Protein AF-A0A376ZQ04-F1 (afdb_monomer_lite)

InterPro domains:
  IPR004547 Glucosamine-6-phosphate isomerase [PTHR11280] (1-75)
  IPR037171 NagB/RpiA transferase-like [SSF100950] (1-75)

Sequence (85 aa):
MGGVGNDGHIAFNEPASSLASRTRIKTLTHDTRVANSRFFDNDVNQVPKYALTVGVGTLLDAEEVMILVLGSQKHWHCRLQLKVA

Organism: Escherichia coli (NCBI:txid562)

Secondary structure (DSSP, 8-state):
-EEB-TTS-BTTB-TT--TT--SEEEEPPHHHHHHHGGGTTT-GGGS-SEEEE--HHHHHTSS---EE--SGGGHHHHHHHTTT-

Radius of gyration: 13.62 Å; chains: 1; bounding box: 23×30×38 Å

Structure (mmCIF, N/CA/C/O backbone):
data_AF-A0A376ZQ04-F1
#
_entry.id   AF-A0A376ZQ04-F1
#
loop_
_atom_site.group_PDB
_atom_site.id
_atom_site.type_symbol
_atom_site.label_atom_id
_atom_site.label_alt_id
_atom_site.label_comp_id
_atom_site.label_asym_id
_atom_site.label_entity_id
_atom_site.label_seq_id
_atom_site.pdbx_PDB_ins_code
_atom_site.Cartn_x
_atom_site.Cartn_y
_atom_site.Cartn_z
_atom_site.occupancy
_atom_site.B_iso_or_equiv
_atom_site.auth_seq_id
_atom_site.auth_comp_id
_atom_site.auth_asym_id
_atom_site.auth_atom_id
_atom_site.pdbx_PDB_model_num
ATOM 1 N N . MET A 1 1 ? -8.740 1.869 -10.783 1.00 69.31 1 MET A N 1
ATOM 2 C CA . MET A 1 1 ? -8.552 3.274 -10.353 1.00 69.31 1 MET A CA 1
ATOM 3 C C . MET A 1 1 ? -7.924 3.289 -8.967 1.00 69.31 1 MET A C 1
ATOM 5 O O . MET A 1 1 ? -8.333 2.487 -8.135 1.00 69.31 1 MET A O 1
ATOM 9 N N . GLY A 1 2 ? -6.939 4.150 -8.719 1.00 82.19 2 GLY A N 1
ATOM 10 C CA . GLY A 1 2 ? -6.236 4.250 -7.437 1.00 82.19 2 GLY A CA 1
ATOM 11 C C . GLY A 1 2 ? -5.783 5.676 -7.129 1.00 82.19 2 GLY A C 1
ATOM 12 O O . GLY A 1 2 ? -5.915 6.572 -7.957 1.00 82.19 2 GLY A O 1
ATOM 13 N N . GLY A 1 3 ? -5.258 5.891 -5.925 1.00 80.62 3 GLY A N 1
ATOM 14 C CA . GLY A 1 3 ? -4.666 7.161 -5.507 1.00 80.62 3 GLY A CA 1
ATOM 15 C C . GLY A 1 3 ? -3.214 6.979 -5.077 1.00 80.62 3 GLY A C 1
ATOM 16 O O . GLY A 1 3 ? -2.784 5.859 -4.796 1.00 80.62 3 GLY A O 1
ATOM 17 N N . VAL A 1 4 ? -2.479 8.089 -5.012 1.00 81.06 4 VAL A N 1
ATOM 18 C CA . VAL A 1 4 ? -1.091 8.116 -4.528 1.00 81.06 4 VAL A CA 1
ATOM 19 C C . VAL A 1 4 ? -1.001 8.737 -3.131 1.00 81.06 4 VAL A C 1
ATOM 21 O O . VAL A 1 4 ? -1.648 9.757 -2.851 1.00 81.06 4 VAL A O 1
ATOM 24 N N . GLY A 1 5 ? -0.214 8.114 -2.256 1.00 74.94 5 GLY A N 1
ATOM 25 C CA . GLY A 1 5 ? 0.145 8.622 -0.933 1.00 74.94 5 GLY A CA 1
ATOM 26 C C . GLY A 1 5 ? 1.067 9.844 -0.998 1.00 74.94 5 GLY A C 1
ATOM 27 O O . GLY A 1 5 ? 1.602 10.191 -2.052 1.00 74.94 5 GLY A O 1
ATOM 28 N N . ASN A 1 6 ? 1.261 10.524 0.133 1.00 74.44 6 ASN A N 1
ATOM 29 C CA . ASN A 1 6 ? 2.141 11.701 0.206 1.00 74.44 6 ASN A CA 1
ATOM 30 C C . ASN A 1 6 ? 3.629 11.357 0.013 1.00 74.44 6 ASN A C 1
ATOM 32 O O . ASN A 1 6 ? 4.406 12.220 -0.380 1.00 74.44 6 ASN A O 1
ATOM 36 N N . ASP A 1 7 ? 3.998 10.109 0.274 1.00 73.88 7 ASP A N 1
ATOM 37 C CA . ASP A 1 7 ? 5.312 9.482 0.084 1.00 73.88 7 ASP A CA 1
ATOM 38 C C . ASP A 1 7 ? 5.444 8.768 -1.280 1.00 73.88 7 ASP A C 1
ATOM 40 O O . ASP A 1 7 ? 6.462 8.138 -1.563 1.00 73.88 7 ASP A O 1
ATOM 44 N N . GLY A 1 8 ? 4.410 8.829 -2.128 1.00 73.25 8 GLY A N 1
ATOM 45 C CA . GLY A 1 8 ? 4.381 8.146 -3.417 1.00 73.25 8 GLY A CA 1
ATOM 46 C C . GLY A 1 8 ? 3.883 6.697 -3.389 1.00 73.25 8 GLY A C 1
ATOM 47 O O . GLY A 1 8 ? 3.894 6.062 -4.441 1.00 73.25 8 GLY A O 1
ATOM 48 N N . HIS A 1 9 ? 3.432 6.137 -2.261 1.00 78.25 9 HIS A N 1
ATOM 49 C CA . HIS A 1 9 ? 2.911 4.764 -2.283 1.00 78.25 9 HIS A CA 1
ATOM 50 C C . HIS A 1 9 ? 1.611 4.647 -3.096 1.00 78.25 9 HIS A C 1
ATOM 52 O O . HIS A 1 9 ? 0.786 5.565 -3.122 1.00 78.25 9 HIS A O 1
ATOM 58 N N . ILE A 1 10 ? 1.406 3.490 -3.732 1.00 80.19 10 ILE A N 1
ATOM 59 C CA . ILE A 1 10 ? 0.131 3.100 -4.355 1.00 80.19 10 ILE A CA 1
ATOM 60 C C . ILE A 1 10 ? -0.462 1.955 -3.530 1.00 80.19 10 ILE A C 1
ATOM 62 O O . ILE A 1 10 ? 0.219 0.958 -3.258 1.00 80.19 10 ILE A O 1
ATOM 66 N N . ALA A 1 11 ? -1.735 2.082 -3.143 1.00 81.00 11 ALA A N 1
ATOM 67 C CA . ALA A 1 11 ? -2.355 1.227 -2.124 1.00 81.00 11 ALA A CA 1
ATOM 68 C C . ALA A 1 11 ? -1.497 1.215 -0.838 1.00 81.00 11 ALA A C 1
ATOM 70 O O . ALA A 1 11 ? -1.000 2.263 -0.454 1.00 81.00 11 ALA A O 1
ATOM 71 N N . PHE A 1 12 ? -1.270 0.071 -0.186 1.00 78.62 12 PHE A N 1
ATOM 72 C CA . PHE A 1 12 ? -0.339 -0.014 0.953 1.00 78.62 12 PHE A CA 1
ATOM 73 C C . PHE A 1 12 ? 1.053 -0.533 0.548 1.00 78.62 12 PHE A C 1
ATOM 75 O O . PHE A 1 12 ? 1.763 -1.149 1.347 1.00 78.62 12 PHE A O 1
ATOM 82 N N . ASN A 1 13 ? 1.471 -0.312 -0.703 1.00 77.94 13 ASN A N 1
ATOM 83 C CA . ASN A 1 13 ? 2.834 -0.623 -1.140 1.00 77.94 13 ASN A CA 1
ATOM 84 C C . ASN A 1 13 ? 3.781 0.518 -0.766 1.00 77.94 13 ASN A C 1
ATOM 86 O O . ASN A 1 13 ? 4.140 1.343 -1.599 1.00 77.94 13 ASN A O 1
ATOM 90 N N . GLU A 1 14 ? 4.173 0.547 0.504 1.00 74.56 14 GLU A N 1
ATOM 91 C CA . GLU A 1 14 ? 5.157 1.492 1.041 1.00 74.56 14 GLU A CA 1
ATOM 92 C C . GLU A 1 14 ? 6.490 1.462 0.265 1.00 74.56 14 GLU A C 1
ATOM 94 O O . GLU A 1 14 ? 6.817 0.428 -0.345 1.00 74.56 14 GLU A O 1
ATOM 99 N N . PRO A 1 15 ? 7.287 2.550 0.330 1.00 68.31 15 PRO A N 1
ATOM 100 C CA . PRO A 1 15 ? 8.631 2.599 -0.241 1.00 68.31 15 PRO A CA 1
ATOM 101 C C . PRO A 1 15 ? 9.461 1.367 0.156 1.00 68.31 15 PRO A C 1
ATOM 103 O O . PRO A 1 15 ? 9.372 0.892 1.285 1.00 68.31 15 PRO A O 1
ATOM 106 N N . ALA A 1 16 ? 10.249 0.838 -0.785 1.00 67.56 16 ALA A N 1
ATOM 107 C CA . ALA A 1 16 ? 10.966 -0.447 -0.706 1.00 67.56 16 ALA A CA 1
ATOM 108 C C . ALA A 1 16 ? 10.118 -1.728 -0.875 1.00 67.56 16 ALA A C 1
ATOM 110 O O . ALA A 1 16 ? 10.644 -2.837 -0.766 1.00 67.56 16 ALA A O 1
ATOM 111 N N . SER A 1 17 ? 8.827 -1.624 -1.208 1.00 70.44 17 SER A N 1
ATOM 112 C CA . SER A 1 17 ? 8.056 -2.789 -1.666 1.00 70.44 17 SER A CA 1
ATOM 113 C C . SER A 1 17 ? 8.554 -3.288 -3.031 1.00 70.44 17 SER A C 1
ATOM 115 O O . SER A 1 17 ? 8.828 -2.494 -3.927 1.00 70.44 17 SER A O 1
ATOM 117 N N . SER A 1 18 ? 8.637 -4.612 -3.209 1.00 79.25 18 SER A N 1
ATOM 118 C CA . SER A 1 18 ? 9.041 -5.219 -4.487 1.00 79.25 18 SER A CA 1
ATOM 119 C C . SER A 1 18 ? 8.089 -4.837 -5.626 1.00 79.25 18 SER A C 1
ATOM 121 O O . SER A 1 18 ? 6.865 -4.941 -5.481 1.00 79.25 18 SER A O 1
ATOM 123 N N . LEU A 1 19 ? 8.655 -4.467 -6.779 1.00 75.44 19 LEU A N 1
ATOM 124 C CA . LEU A 1 19 ? 7.905 -4.159 -8.002 1.00 75.44 19 LEU A CA 1
ATOM 125 C C . LEU A 1 19 ? 7.152 -5.382 -8.554 1.00 75.44 19 LEU A C 1
ATOM 127 O O . LEU A 1 19 ? 6.108 -5.228 -9.173 1.00 75.44 19 LEU A O 1
ATOM 131 N N . ALA A 1 20 ? 7.614 -6.600 -8.252 1.00 80.56 20 ALA A N 1
ATOM 132 C CA . ALA A 1 20 ? 6.950 -7.851 -8.634 1.00 80.56 20 ALA A CA 1
ATOM 133 C C . ALA A 1 20 ? 5.991 -8.386 -7.549 1.00 80.56 20 ALA A C 1
ATOM 135 O O . ALA A 1 20 ? 5.620 -9.560 -7.552 1.00 80.56 20 ALA A O 1
ATOM 136 N N . SER A 1 21 ? 5.619 -7.561 -6.566 1.00 84.44 21 SER A N 1
ATOM 137 C CA . SER A 1 21 ? 4.774 -8.011 -5.457 1.00 84.44 21 SER A CA 1
ATOM 138 C C . SER A 1 21 ? 3.366 -8.413 -5.908 1.00 84.44 21 SER A C 1
ATOM 140 O O . SER A 1 21 ? 2.772 -7.787 -6.786 1.00 84.44 21 SER A O 1
ATOM 142 N N . ARG A 1 22 ? 2.814 -9.439 -5.251 1.00 87.38 22 ARG A N 1
ATOM 143 C CA . ARG A 1 22 ? 1.417 -9.883 -5.370 1.00 87.38 22 ARG A CA 1
ATOM 144 C C . ARG A 1 22 ? 0.594 -9.442 -4.156 1.00 87.38 22 ARG A C 1
ATOM 146 O O . ARG A 1 22 ? 1.136 -8.853 -3.211 1.00 87.38 22 ARG A O 1
ATOM 153 N N . THR A 1 23 ? -0.711 -9.710 -4.194 1.00 87.12 23 THR A N 1
ATOM 154 C CA . THR A 1 23 ? -1.625 -9.461 -3.072 1.00 87.12 23 THR A CA 1
ATOM 155 C C . THR A 1 23 ? -1.117 -10.134 -1.802 1.00 87.12 23 THR A C 1
ATOM 157 O O . THR A 1 23 ? -0.838 -11.332 -1.797 1.00 87.12 23 THR A O 1
ATOM 160 N N . ARG A 1 24 ? -0.963 -9.357 -0.728 1.00 86.06 24 ARG A N 1
ATOM 161 C CA . ARG A 1 24 ? -0.374 -9.829 0.531 1.00 86.06 24 ARG A CA 1
ATOM 162 C C . ARG A 1 24 ? -0.905 -9.059 1.730 1.00 86.06 24 ARG A C 1
ATOM 164 O O . ARG A 1 24 ? -1.432 -7.954 1.593 1.00 86.06 24 ARG A O 1
ATOM 171 N N . ILE A 1 25 ? -0.694 -9.631 2.912 1.00 87.62 25 ILE A N 1
ATOM 172 C CA . ILE A 1 25 ? -0.826 -8.905 4.175 1.00 87.62 25 ILE A CA 1
ATOM 173 C C . ILE A 1 25 ? 0.382 -7.976 4.316 1.00 87.62 25 ILE A C 1
ATOM 175 O O . ILE A 1 25 ? 1.526 -8.381 4.102 1.00 87.62 25 ILE A O 1
ATOM 179 N N . LYS A 1 26 ? 0.123 -6.725 4.678 1.00 86.00 26 LYS A N 1
ATOM 180 C CA . LYS A 1 26 ? 1.129 -5.704 4.939 1.00 86.00 26 LYS A CA 1
ATOM 181 C C . LYS A 1 26 ? 0.897 -5.118 6.326 1.00 86.00 26 LYS A C 1
ATOM 183 O O . LYS A 1 26 ? -0.223 -4.760 6.687 1.00 86.00 26 LYS A O 1
ATOM 188 N N . THR A 1 27 ? 1.971 -5.023 7.097 1.00 87.88 27 THR A N 1
ATOM 189 C CA . THR A 1 27 ? 1.983 -4.285 8.361 1.00 87.88 27 THR A CA 1
ATOM 190 C C . THR A 1 27 ? 1.989 -2.795 8.055 1.00 87.88 27 THR A C 1
ATOM 192 O O . THR A 1 27 ? 2.852 -2.339 7.304 1.00 87.88 27 THR A O 1
ATOM 195 N N . LEU A 1 28 ? 1.032 -2.057 8.616 1.00 85.75 28 LEU A N 1
ATOM 196 C CA . LEU A 1 28 ? 0.951 -0.609 8.447 1.00 85.75 28 LEU A CA 1
ATOM 197 C C . LEU A 1 28 ? 2.022 0.075 9.299 1.00 85.75 28 LEU A C 1
ATOM 199 O O . LEU A 1 28 ? 2.128 -0.191 10.501 1.00 85.75 28 LEU A O 1
ATOM 203 N N . THR A 1 29 ? 2.792 0.979 8.695 1.00 84.19 29 THR A N 1
ATOM 204 C CA . THR A 1 29 ? 3.707 1.858 9.432 1.00 84.19 29 THR A CA 1
ATOM 205 C C . THR A 1 29 ? 2.971 2.753 10.423 1.00 84.19 29 THR A C 1
ATOM 207 O O . THR A 1 29 ? 1.776 3.036 10.295 1.00 84.19 29 THR A O 1
ATOM 210 N N . HIS A 1 30 ? 3.713 3.229 11.424 1.00 86.06 30 HIS A N 1
ATOM 211 C CA . HIS A 1 30 ? 3.199 4.180 12.402 1.00 86.06 30 HIS A CA 1
ATOM 212 C C . HIS A 1 30 ? 2.632 5.436 11.721 1.00 86.06 30 HIS A C 1
ATOM 214 O O . HIS A 1 30 ? 1.51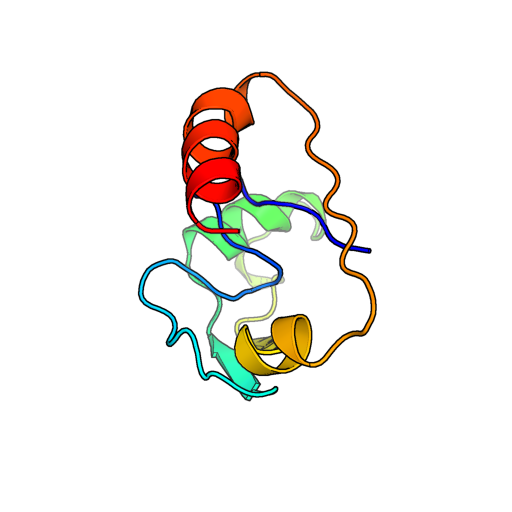4 5.832 12.032 1.00 86.06 30 HIS A O 1
ATOM 220 N N . ASP A 1 31 ? 3.336 5.992 10.732 1.00 84.50 31 ASP A N 1
ATOM 221 C CA . ASP A 1 31 ? 2.903 7.199 10.017 1.00 84.50 31 ASP A CA 1
ATOM 222 C C . ASP A 1 31 ? 1.595 6.984 9.255 1.00 84.50 31 ASP A C 1
ATOM 224 O O . ASP A 1 31 ? 0.705 7.832 9.296 1.00 84.50 31 ASP A O 1
ATOM 228 N N . THR A 1 32 ? 1.425 5.812 8.636 1.00 83.88 32 THR A N 1
ATOM 229 C CA . THR A 1 32 ? 0.167 5.438 7.976 1.00 83.88 32 THR A CA 1
ATOM 230 C C . THR A 1 32 ? -0.975 5.328 8.986 1.00 83.88 32 THR A C 1
ATOM 232 O O . THR A 1 32 ? -2.091 5.782 8.723 1.00 83.88 32 THR A O 1
ATOM 235 N N . ARG A 1 33 ? -0.709 4.772 10.175 1.00 88.00 33 ARG A N 1
ATOM 236 C CA . ARG A 1 33 ? -1.708 4.683 11.251 1.00 88.00 33 ARG A CA 1
ATOM 237 C C . ARG A 1 33 ? -2.070 6.056 11.819 1.00 88.00 33 ARG A C 1
ATOM 239 O O . ARG A 1 33 ? -3.247 6.309 12.039 1.00 88.00 33 ARG A O 1
ATOM 246 N N . VAL A 1 34 ? -1.103 6.957 11.989 1.00 88.25 34 VAL A N 1
ATOM 247 C CA . VAL A 1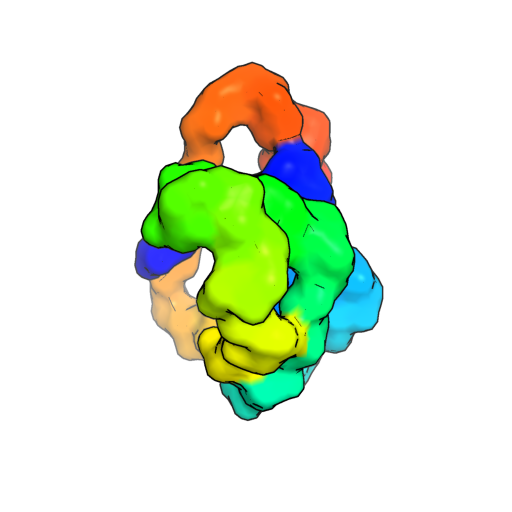 34 ? -1.344 8.349 12.409 1.00 88.25 34 VAL A CA 1
ATOM 248 C C . VAL A 1 34 ? -2.118 9.119 11.342 1.00 88.25 34 VAL A C 1
ATOM 250 O O . VAL A 1 34 ? -3.067 9.828 11.655 1.00 88.25 34 VAL A O 1
ATOM 253 N N . ALA A 1 35 ? -1.776 8.955 10.064 1.00 84.69 35 ALA A N 1
ATOM 254 C CA . ALA A 1 35 ? -2.500 9.612 8.982 1.00 84.69 35 ALA A CA 1
ATOM 255 C C . ALA A 1 35 ? -3.966 9.158 8.914 1.00 84.69 35 ALA A C 1
ATOM 257 O O . ALA A 1 35 ? -4.837 9.982 8.621 1.00 84.69 35 ALA A O 1
ATOM 258 N N . ASN A 1 36 ? -4.233 7.883 9.209 1.00 86.69 36 ASN A N 1
ATOM 259 C CA . ASN A 1 36 ? -5.566 7.288 9.174 1.00 86.69 36 ASN A CA 1
ATOM 260 C C . ASN A 1 36 ? -6.348 7.411 10.487 1.00 86.69 36 ASN A C 1
ATOM 262 O O . ASN A 1 36 ? -7.557 7.203 10.455 1.00 86.69 36 ASN A O 1
ATOM 266 N N . SER A 1 37 ? -5.728 7.792 11.611 1.00 89.38 37 SER A N 1
ATOM 267 C CA . SER A 1 37 ? -6.436 7.944 12.895 1.00 89.38 37 SER A CA 1
ATOM 268 C C . SER A 1 37 ? -7.576 8.961 12.819 1.00 89.38 37 SER A C 1
ATOM 270 O O . SER A 1 37 ? -8.562 8.822 13.534 1.00 89.38 37 SER A O 1
ATOM 272 N N . ARG A 1 38 ? -7.513 9.911 11.876 1.00 89.06 38 ARG A N 1
ATOM 273 C CA . ARG A 1 38 ? -8.612 10.839 11.554 1.00 89.06 38 ARG A CA 1
ATOM 274 C C . ARG A 1 38 ? -9.954 10.145 11.272 1.00 89.06 38 ARG A C 1
ATOM 276 O O . ARG A 1 38 ? -10.995 10.773 11.403 1.00 89.06 38 ARG A O 1
ATOM 283 N N . PHE A 1 39 ? -9.921 8.882 10.839 1.00 88.38 39 PHE A N 1
ATOM 284 C CA . PHE A 1 39 ? -11.099 8.061 10.547 1.00 88.38 39 PHE A CA 1
ATOM 285 C C . PHE A 1 39 ? -11.525 7.167 11.725 1.00 88.38 39 PHE A C 1
ATOM 287 O O . PHE A 1 39 ? -12.533 6.479 11.621 1.00 88.38 39 PHE A O 1
ATOM 294 N N . PHE A 1 40 ? -10.764 7.167 12.822 1.00 90.00 40 PHE A N 1
ATOM 295 C CA . PHE A 1 40 ? -10.950 6.334 14.014 1.00 90.00 40 PHE A CA 1
ATOM 296 C C . PHE A 1 40 ? -10.916 7.206 15.280 1.00 90.00 40 PHE A C 1
ATOM 298 O O . PHE A 1 40 ? -10.074 7.011 16.151 1.00 90.00 40 PHE A O 1
ATOM 305 N N . ASP A 1 41 ? -11.762 8.240 15.336 1.00 90.88 41 ASP A N 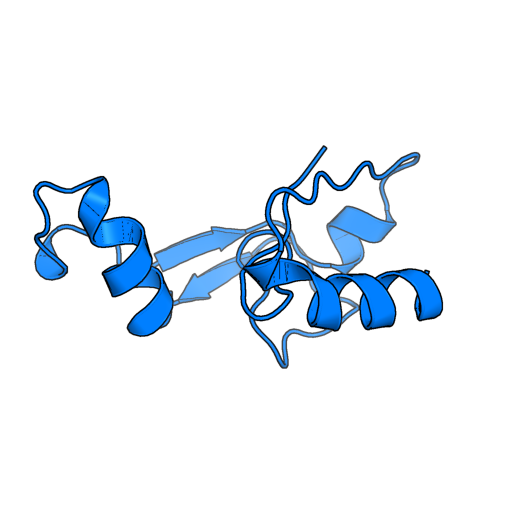1
ATOM 306 C CA . ASP A 1 41 ? -11.879 9.167 16.478 1.00 90.88 41 ASP A CA 1
ATOM 307 C C . ASP A 1 41 ? -10.555 9.825 16.923 1.00 90.88 41 ASP A C 1
ATOM 309 O O . ASP A 1 41 ? -10.395 10.243 18.067 1.00 90.88 41 ASP A O 1
ATOM 313 N N . ASN A 1 42 ? -9.592 9.949 16.003 1.00 88.25 42 ASN A N 1
ATOM 314 C CA . ASN A 1 42 ? -8.216 10.389 16.258 1.00 88.25 42 ASN A CA 1
ATOM 315 C C . ASN A 1 42 ? -7.410 9.481 17.209 1.00 88.25 42 ASN A C 1
ATOM 317 O O . ASN A 1 42 ? -6.338 9.879 17.665 1.00 88.25 42 ASN A O 1
ATOM 321 N N . ASP A 1 43 ? -7.851 8.243 17.449 1.00 89.44 43 ASP A N 1
ATOM 322 C CA . ASP A 1 43 ? -7.138 7.251 18.253 1.00 89.44 43 ASP A CA 1
ATOM 323 C C . ASP A 1 43 ? -6.350 6.269 17.372 1.00 89.44 43 ASP A C 1
ATOM 325 O O . ASP A 1 43 ? -6.891 5.426 16.654 1.00 89.44 43 ASP A O 1
ATOM 329 N N . VAL A 1 44 ? -5.022 6.342 17.461 1.00 89.94 44 VAL A N 1
ATOM 330 C CA . VAL A 1 44 ? -4.102 5.469 16.717 1.00 89.94 44 VAL A CA 1
ATOM 331 C C . VAL A 1 44 ? -4.248 4.001 17.138 1.00 89.94 44 VAL A C 1
ATOM 333 O O . VAL A 1 44 ? -3.998 3.103 16.329 1.00 89.94 44 VAL A O 1
ATOM 336 N N . ASN A 1 45 ? -4.654 3.722 18.380 1.00 90.38 45 ASN A N 1
ATOM 337 C CA . ASN A 1 45 ? -4.787 2.355 18.891 1.00 90.38 45 ASN A CA 1
ATOM 338 C C . ASN A 1 45 ? -5.971 1.608 18.279 1.00 90.38 45 ASN A C 1
ATOM 340 O O . ASN A 1 45 ? -5.914 0.383 18.173 1.00 90.38 45 ASN A O 1
ATOM 344 N N . GLN A 1 46 ? -6.992 2.337 17.828 1.00 90.19 46 GLN A N 1
ATOM 345 C CA . GLN A 1 46 ? -8.136 1.766 17.120 1.00 90.19 46 GLN A CA 1
ATOM 346 C C . GLN A 1 46 ? -7.825 1.454 15.653 1.00 90.19 46 GLN A C 1
ATOM 348 O O . GLN A 1 46 ? -8.501 0.631 15.038 1.00 90.19 46 GLN A O 1
ATOM 353 N N . VAL A 1 47 ? -6.770 2.054 15.092 1.00 90.81 47 VAL A N 1
ATOM 354 C CA . VAL A 1 47 ? -6.357 1.786 13.713 1.00 90.81 47 VAL A CA 1
ATOM 355 C C . VAL A 1 47 ? -5.741 0.383 13.612 1.00 90.81 47 VAL A C 1
ATOM 357 O O . VAL A 1 47 ? -4.741 0.111 14.296 1.00 90.81 47 VAL A O 1
ATOM 360 N N . PRO A 1 48 ? -6.259 -0.494 12.726 1.00 90.81 48 PRO A N 1
ATOM 361 C CA . PRO A 1 48 ? -5.716 -1.832 12.514 1.00 90.81 48 PRO A CA 1
ATOM 362 C C . PRO A 1 48 ? -4.210 -1.827 12.230 1.00 90.81 48 PRO A C 1
ATOM 364 O O . PRO A 1 48 ? -3.684 -0.942 11.560 1.00 90.81 48 PRO A O 1
ATOM 367 N N . LYS A 1 49 ? -3.496 -2.844 12.725 1.00 89.56 49 LYS A N 1
ATOM 368 C CA . LYS A 1 49 ? -2.042 -2.987 12.506 1.00 89.56 49 LYS A CA 1
ATOM 369 C C . LYS A 1 49 ? -1.692 -3.594 11.146 1.00 89.56 49 LYS A C 1
ATOM 371 O O . LYS A 1 49 ? -0.569 -3.431 10.671 1.00 89.56 49 LYS A O 1
ATOM 376 N N . TYR A 1 50 ? -2.640 -4.292 10.531 1.00 88.69 50 TYR A N 1
ATOM 377 C CA . TYR A 1 50 ? -2.444 -5.033 9.293 1.00 88.69 50 TYR A CA 1
ATOM 378 C C . TYR A 1 50 ? -3.505 -4.643 8.274 1.00 88.69 50 TYR A C 1
ATOM 380 O O . TYR A 1 50 ? -4.660 -4.416 8.632 1.00 88.69 50 TYR A O 1
ATOM 388 N N . ALA A 1 51 ? -3.111 -4.622 7.007 1.00 87.19 51 ALA A N 1
ATOM 389 C CA . ALA A 1 51 ? -4.008 -4.451 5.878 1.00 87.19 51 ALA A CA 1
ATOM 390 C C . ALA A 1 51 ? -3.710 -5.502 4.806 1.00 87.19 51 ALA A C 1
ATOM 392 O O . ALA A 1 51 ? -2.568 -5.929 4.630 1.00 87.19 51 ALA A O 1
ATOM 393 N N . LEU A 1 52 ? -4.740 -5.902 4.066 1.00 86.69 52 LEU A N 1
ATOM 394 C CA . LEU A 1 52 ? -4.570 -6.621 2.809 1.00 86.69 52 LEU A CA 1
ATOM 395 C C . LEU A 1 52 ? -4.392 -5.593 1.696 1.00 86.69 52 LEU A C 1
ATOM 397 O O . LEU A 1 52 ? -5.190 -4.668 1.567 1.00 86.69 52 LEU A O 1
ATOM 401 N N . THR A 1 53 ? -3.342 -5.749 0.896 1.00 87.19 53 THR A N 1
ATOM 402 C CA . THR A 1 53 ? -3.058 -4.849 -0.225 1.00 87.19 53 THR A CA 1
ATOM 403 C C . THR A 1 53 ? -2.772 -5.634 -1.484 1.00 87.19 53 THR A C 1
ATOM 405 O O . THR A 1 53 ? -2.086 -6.657 -1.443 1.00 87.19 53 THR A O 1
ATOM 408 N N . VAL A 1 54 ? -3.254 -5.115 -2.613 1.00 86.31 54 VAL A N 1
ATOM 409 C CA . VAL A 1 54 ? -2.790 -5.542 -3.934 1.00 86.31 54 VAL A CA 1
ATOM 410 C C . VAL A 1 54 ? -1.310 -5.203 -4.078 1.00 86.31 54 VAL A C 1
ATOM 412 O O . VAL A 1 54 ? -0.843 -4.182 -3.561 1.00 86.31 54 VAL A O 1
ATOM 415 N N . GLY A 1 55 ? -0.560 -6.086 -4.728 1.00 84.94 55 GLY A N 1
ATOM 416 C CA . GLY A 1 55 ? 0.848 -5.849 -5.025 1.00 84.94 55 GLY A CA 1
ATOM 417 C C . GLY A 1 55 ? 1.035 -5.024 -6.297 1.00 84.94 55 GLY A C 1
ATOM 418 O O . GLY A 1 55 ? 0.115 -4.882 -7.101 1.00 84.94 55 GLY A O 1
ATOM 419 N N . VAL A 1 56 ? 2.243 -4.496 -6.488 1.00 83.38 56 VAL A N 1
ATOM 420 C CA . VAL A 1 56 ? 2.601 -3.709 -7.680 1.00 83.38 56 VAL A CA 1
ATOM 421 C C . VAL A 1 56 ? 2.502 -4.561 -8.948 1.00 83.38 56 VAL A C 1
ATOM 423 O O . VAL A 1 56 ? 1.926 -4.122 -9.934 1.00 83.38 56 VAL A O 1
ATOM 426 N N . GLY A 1 57 ? 2.942 -5.819 -8.901 1.00 83.12 57 GLY A N 1
ATOM 427 C CA . GLY A 1 57 ? 2.800 -6.749 -10.021 1.00 83.12 57 GLY A CA 1
ATOM 428 C C . GLY A 1 57 ? 1.351 -7.157 -10.291 1.00 83.12 57 GLY A C 1
ATOM 429 O O . GLY A 1 57 ? 1.044 -7.635 -11.369 1.00 83.12 57 GLY A O 1
ATOM 430 N N . THR A 1 58 ? 0.439 -6.998 -9.330 1.00 83.44 58 THR A N 1
ATOM 431 C CA . THR A 1 58 ? -1.003 -7.196 -9.562 1.00 83.44 58 THR A CA 1
ATOM 432 C C . THR A 1 58 ? -1.637 -5.965 -10.209 1.00 83.44 58 THR A C 1
ATOM 434 O O . THR A 1 58 ? -2.564 -6.103 -10.995 1.00 83.44 58 THR A O 1
ATOM 437 N N . LEU A 1 59 ? -1.123 -4.769 -9.909 1.00 82.62 59 LEU A N 1
ATOM 438 C CA . LEU A 1 59 ? -1.508 -3.533 -10.594 1.00 82.62 59 LEU A CA 1
ATOM 439 C C . LEU A 1 59 ? -1.029 -3.522 -12.051 1.00 82.62 59 LEU A C 1
ATOM 441 O O . LEU A 1 59 ? -1.786 -3.112 -12.918 1.00 82.62 59 LEU A O 1
ATOM 445 N N . LEU A 1 60 ? 0.193 -3.992 -12.315 1.00 82.62 60 LEU A N 1
ATOM 446 C CA . LEU A 1 60 ? 0.764 -4.058 -13.667 1.00 82.62 60 LEU A CA 1
ATOM 447 C C . LEU A 1 60 ? 0.113 -5.121 -14.564 1.00 82.62 60 LEU A C 1
ATOM 449 O O . LEU A 1 60 ? 0.192 -5.005 -15.780 1.00 82.62 60 LEU A O 1
ATOM 453 N N . ASP A 1 61 ? -0.542 -6.128 -13.982 1.00 84.12 61 ASP A N 1
ATOM 454 C CA . ASP A 1 61 ? -1.314 -7.123 -14.739 1.00 84.12 61 ASP A CA 1
ATOM 455 C C . ASP A 1 61 ? -2.676 -6.570 -15.220 1.00 84.12 61 ASP A C 1
ATOM 457 O O . ASP A 1 61 ? -3.389 -7.252 -15.956 1.00 84.12 61 ASP A O 1
ATOM 461 N N . ALA A 1 62 ? -3.081 -5.369 -14.788 1.00 83.88 62 ALA A N 1
ATOM 462 C CA . ALA A 1 62 ? -4.324 -4.748 -15.236 1.00 83.88 62 ALA A CA 1
ATOM 463 C C . ALA A 1 62 ? -4.177 -4.167 -16.651 1.00 83.88 62 ALA A C 1
ATOM 465 O O . ALA A 1 62 ? -3.151 -3.585 -16.987 1.00 83.88 62 ALA A O 1
ATOM 466 N N . GLU A 1 63 ? -5.239 -4.264 -17.453 1.00 86.25 63 GLU A N 1
ATOM 467 C CA . GLU A 1 63 ? -5.270 -3.720 -18.819 1.00 86.25 63 GLU A CA 1
ATOM 468 C C . GLU A 1 63 ? -5.127 -2.189 -18.843 1.00 86.25 63 GLU A C 1
ATOM 470 O O . GLU A 1 63 ? -4.450 -1.636 -19.705 1.00 86.25 63 GLU A O 1
ATOM 475 N N . GLU A 1 64 ? -5.709 -1.503 -17.855 1.00 81.81 64 GLU A N 1
ATOM 476 C CA . GLU A 1 64 ? -5.593 -0.055 -17.701 1.00 81.81 64 GLU A CA 1
ATOM 477 C C . GLU A 1 64 ? -5.526 0.342 -16.217 1.00 81.81 64 GLU A C 1
ATOM 479 O O . GLU A 1 64 ? -6.314 -0.117 -15.380 1.00 81.81 64 GLU A O 1
ATOM 484 N N . VAL A 1 65 ? -4.596 1.242 -15.876 1.00 80.81 65 VAL A N 1
ATOM 485 C CA . VAL A 1 65 ? -4.418 1.765 -14.514 1.00 80.81 65 VAL A CA 1
ATOM 486 C C . VAL A 1 65 ? -4.567 3.283 -14.504 1.00 80.81 65 VAL A C 1
ATOM 488 O O . VAL A 1 65 ? -3.696 4.022 -14.948 1.00 80.81 65 VAL A O 1
ATOM 491 N N . MET A 1 66 ? -5.658 3.759 -13.906 1.00 82.75 66 MET A N 1
ATOM 492 C CA . MET A 1 66 ? -5.895 5.185 -13.665 1.00 82.75 66 MET A CA 1
ATOM 493 C C . MET A 1 66 ? -5.496 5.576 -12.236 1.00 82.75 66 MET A C 1
ATOM 495 O O . MET A 1 66 ? -6.035 5.013 -11.274 1.00 82.75 66 MET A O 1
ATOM 499 N N . ILE A 1 67 ? -4.606 6.565 -12.096 1.00 82.25 67 ILE A N 1
ATOM 500 C CA . ILE A 1 67 ? -4.164 7.125 -10.809 1.00 82.25 67 ILE A CA 1
ATOM 501 C C . ILE A 1 67 ? -4.650 8.570 -10.662 1.00 82.25 67 ILE A C 1
ATOM 503 O O . ILE A 1 67 ? -4.358 9.424 -11.495 1.00 82.25 67 ILE A O 1
ATOM 507 N N . LEU A 1 68 ? -5.366 8.851 -9.573 1.00 81.25 68 LEU A N 1
ATOM 508 C CA . LEU A 1 68 ? -5.847 10.186 -9.224 1.00 81.25 68 LEU A CA 1
ATOM 509 C C . LEU A 1 68 ? -4.890 10.854 -8.232 1.00 81.25 68 LEU A C 1
ATOM 511 O O . LEU A 1 68 ? -4.633 10.340 -7.138 1.00 81.25 68 LEU A O 1
ATOM 515 N N . VAL A 1 69 ? -4.393 12.035 -8.599 1.00 80.88 69 VAL A N 1
ATOM 516 C CA . VAL A 1 69 ? -3.477 12.829 -7.773 1.00 80.88 69 VAL A CA 1
ATOM 517 C C . VAL A 1 69 ? -4.092 14.196 -7.510 1.00 80.88 69 VAL A C 1
ATOM 519 O O . VAL A 1 69 ? -4.286 14.991 -8.422 1.00 80.88 69 VAL A O 1
ATOM 522 N N . LEU A 1 70 ? -4.411 14.460 -6.243 1.00 78.44 70 LEU A N 1
ATOM 523 C CA . LEU A 1 70 ? -5.062 15.692 -5.800 1.00 78.44 70 LEU A CA 1
ATOM 524 C C . LEU A 1 70 ? -4.191 16.398 -4.753 1.00 78.44 70 LEU A C 1
ATOM 526 O O . LEU A 1 70 ? -3.782 15.780 -3.766 1.00 78.44 70 LEU A O 1
ATOM 530 N N . GLY A 1 71 ? -3.952 17.696 -4.959 1.00 76.12 71 GLY A N 1
ATOM 531 C CA . GLY A 1 71 ? -3.229 18.578 -4.036 1.00 76.12 71 GLY A CA 1
ATOM 532 C C . GLY A 1 71 ? -1.739 18.771 -4.356 1.00 76.12 71 GLY A C 1
ATOM 533 O O . GLY A 1 71 ? -1.042 17.855 -4.790 1.00 76.12 71 GLY A O 1
ATOM 534 N N . SER A 1 72 ? -1.231 19.979 -4.087 1.00 75.31 72 SER A N 1
ATOM 535 C CA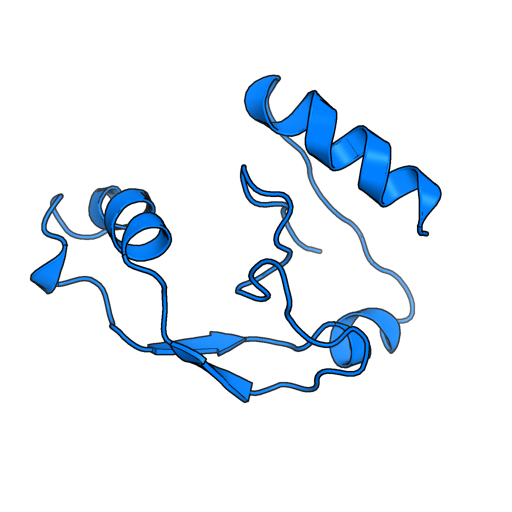 . SER A 1 72 ? 0.166 20.384 -4.335 1.00 75.31 72 SER A CA 1
ATOM 536 C C . SER A 1 72 ? 1.195 19.584 -3.530 1.00 75.31 72 SER A C 1
ATOM 538 O O . SER A 1 72 ? 2.325 19.406 -3.980 1.00 75.31 72 SER A O 1
ATOM 540 N N . GLN A 1 73 ? 0.790 19.025 -2.386 1.00 71.62 73 GLN A N 1
ATOM 541 C CA . GLN A 1 73 ? 1.637 18.196 -1.519 1.00 71.62 73 GLN A CA 1
ATOM 542 C C . GLN A 1 73 ? 2.150 16.913 -2.194 1.00 71.62 73 GLN A C 1
ATOM 544 O O . GLN A 1 73 ? 3.093 16.293 -1.713 1.00 71.62 73 GLN A O 1
ATOM 549 N N . LYS A 1 74 ? 1.553 16.512 -3.323 1.00 70.50 74 LYS A N 1
ATOM 550 C CA . LYS A 1 74 ? 1.912 15.291 -4.061 1.00 70.50 74 LYS A CA 1
ATOM 551 C C . LYS A 1 74 ? 2.726 15.569 -5.331 1.00 70.50 74 LYS A C 1
ATOM 553 O O . LYS A 1 74 ? 3.093 14.636 -6.042 1.00 70.50 74 LYS A O 1
ATOM 558 N N . HIS A 1 75 ? 3.042 16.839 -5.608 1.00 64.62 75 HIS A N 1
ATOM 559 C CA . HIS A 1 75 ? 3.666 17.286 -6.858 1.00 64.62 75 HIS A CA 1
ATOM 560 C C . HIS A 1 75 ? 5.019 16.611 -7.144 1.00 64.62 75 HIS A C 1
ATOM 562 O O . HIS A 1 75 ? 5.247 16.130 -8.255 1.00 64.62 75 HIS A O 1
ATOM 568 N N . TRP A 1 76 ? 5.905 16.522 -6.145 1.00 59.88 76 TRP A N 1
ATOM 569 C CA . TRP A 1 76 ? 7.239 15.938 -6.335 1.00 59.88 76 TRP A CA 1
ATOM 570 C C . TRP A 1 76 ? 7.189 14.433 -6.638 1.00 59.88 76 TRP A C 1
ATOM 572 O O . TRP A 1 76 ? 7.846 13.964 -7.567 1.00 59.88 76 TRP A O 1
ATOM 582 N N . HIS A 1 77 ? 6.353 13.690 -5.910 1.00 62.50 77 HIS A N 1
ATOM 583 C CA . HIS A 1 77 ? 6.208 12.244 -6.085 1.00 62.50 77 HIS A CA 1
ATOM 584 C C . HIS A 1 77 ? 5.516 11.888 -7.409 1.00 62.50 77 HIS A C 1
ATOM 586 O O . HIS A 1 77 ? 5.919 10.938 -8.080 1.00 62.50 77 HIS A O 1
ATOM 592 N N . CYS A 1 78 ? 4.547 12.696 -7.849 1.00 58.19 78 CYS A N 1
ATOM 593 C CA . CYS A 1 78 ? 3.874 12.496 -9.132 1.00 58.19 78 CYS A CA 1
ATOM 594 C C . CYS A 1 78 ? 4.828 12.666 -10.330 1.00 58.19 78 CYS A C 1
ATOM 596 O O . CYS A 1 78 ? 4.727 11.936 -11.316 1.00 58.19 78 CYS 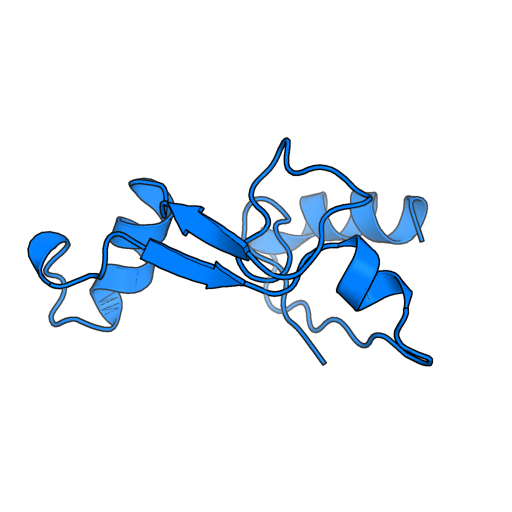A O 1
ATOM 598 N N . ARG A 1 79 ? 5.798 13.591 -10.235 1.00 57.06 79 ARG A N 1
ATOM 599 C CA . ARG A 1 79 ? 6.790 13.832 -11.297 1.00 57.06 79 ARG A CA 1
ATOM 600 C C . ARG A 1 79 ? 7.759 12.664 -11.493 1.00 57.06 79 ARG A C 1
ATOM 602 O O . ARG A 1 79 ? 8.247 12.470 -12.604 1.00 57.06 79 ARG A O 1
ATOM 609 N N . LEU A 1 80 ? 8.056 11.909 -10.435 1.00 52.69 80 LEU A N 1
ATOM 610 C CA . LEU A 1 80 ? 8.880 10.703 -10.531 1.00 52.69 80 LEU A CA 1
ATOM 611 C C . LEU A 1 80 ? 8.099 9.526 -11.118 1.00 52.69 80 LEU A C 1
ATOM 613 O O . LEU A 1 80 ? 8.643 8.825 -11.962 1.00 52.69 80 LEU A O 1
ATOM 617 N N . GLN A 1 81 ? 6.834 9.329 -10.736 1.00 54.31 81 GLN A N 1
ATOM 618 C CA . GLN A 1 81 ? 6.065 8.168 -11.203 1.00 54.31 81 GLN A CA 1
ATOM 619 C C . GLN A 1 81 ? 5.734 8.208 -12.698 1.00 54.31 81 GLN A C 1
ATOM 621 O O . GLN A 1 81 ? 5.830 7.179 -13.355 1.00 54.31 81 GLN A O 1
ATOM 626 N N . LEU A 1 82 ? 5.465 9.390 -13.264 1.00 51.72 82 LEU A N 1
ATOM 627 C CA . LEU A 1 82 ? 5.253 9.555 -14.711 1.00 51.72 82 LEU A CA 1
ATOM 628 C C . LEU A 1 82 ? 6.499 9.274 -15.569 1.00 51.72 82 LEU A C 1
ATOM 630 O O . LEU A 1 82 ? 6.382 9.193 -16.783 1.00 51.72 82 LEU A O 1
ATOM 634 N N . LYS A 1 83 ? 7.694 9.171 -14.972 1.00 35.28 83 LYS A N 1
ATOM 635 C CA . LYS A 1 83 ? 8.923 8.801 -15.695 1.00 35.28 83 LYS 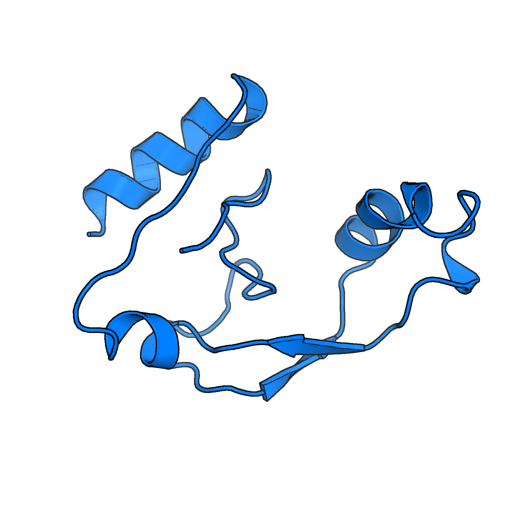A CA 1
ATOM 636 C C . LYS A 1 83 ? 9.228 7.304 -15.656 1.00 35.28 83 LYS A C 1
ATOM 638 O O . LYS A 1 83 ? 10.150 6.873 -16.339 1.00 35.28 83 LYS A O 1
ATOM 643 N N . VAL A 1 84 ? 8.538 6.555 -14.796 1.00 39.62 84 VAL A N 1
ATOM 644 C CA . VAL A 1 84 ? 8.755 5.113 -14.591 1.00 39.62 84 VAL A CA 1
ATOM 645 C C . VAL A 1 84 ? 7.667 4.281 -15.283 1.00 39.62 84 VAL A C 1
ATOM 647 O O . VAL A 1 84 ? 7.868 3.086 -15.477 1.00 39.62 84 VAL A O 1
ATOM 650 N N . ALA A 1 85 ? 6.547 4.907 -15.658 1.00 39.50 85 ALA A N 1
ATOM 651 C CA . ALA A 1 85 ? 5.516 4.322 -16.513 1.00 39.50 85 ALA A CA 1
ATOM 652 C C . ALA A 1 85 ? 5.847 4.507 -18.001 1.00 39.50 85 ALA A C 1
ATOM 654 O O . ALA A 1 85 ? 6.400 5.578 -18.345 1.00 39.50 85 ALA A O 1
#

Foldseek 3Di:
DFEADLQGDTWQQDPPRDLLDAWDKDFDDQVNLQVCCVVVVSDSVPRDRIDTTGHNNNQVPDPDDDYDYDDPSNVVSVVVVVVVD

pLDDT: mean 78.76, std 12.13, range [35.28, 90.88]